Protein AF-A0A392TAS2-F1 (afdb_monomer_lite)

Radius of gyration: 24.97 Å; chains: 1; bounding box: 53×58×58 Å

Structure (mmCIF, N/CA/C/O backbone):
data_AF-A0A392TAS2-F1
#
_entry.id   AF-A0A392TAS2-F1
#
loop_
_atom_site.group_PDB
_atom_site.id
_atom_site.type_symbol
_atom_site.label_atom_id
_atom_site.label_alt_id
_atom_site.label_comp_id
_atom_site.label_asym_id
_atom_site.label_entity_id
_atom_site.label_seq_id
_atom_site.pdbx_PDB_ins_code
_atom_site.Cartn_x
_atom_site.Cartn_y
_atom_site.Cartn_z
_atom_site.occupancy
_atom_site.B_iso_or_equiv
_atom_site.auth_seq_id
_atom_site.auth_comp_id
_atom_site.auth_asym_id
_atom_site.auth_atom_id
_atom_site.pdbx_PDB_model_num
ATOM 1 N N . GLN A 1 1 ? 37.117 -49.899 -10.099 1.00 40.72 1 GLN A N 1
ATOM 2 C CA . GLN A 1 1 ? 36.373 -50.166 -8.856 1.00 40.72 1 GLN A CA 1
ATOM 3 C C . GLN A 1 1 ? 35.293 -49.110 -8.751 1.00 40.72 1 GLN A C 1
ATOM 5 O O . GLN A 1 1 ? 35.594 -47.931 -8.870 1.00 40.72 1 GLN A O 1
ATOM 10 N N . VAL A 1 2 ? 34.050 -49.576 -8.688 1.00 42.47 2 VAL A N 1
ATOM 11 C CA . VAL A 1 2 ? 32.846 -48.798 -8.385 1.00 42.47 2 VAL A CA 1
ATOM 12 C C . VAL A 1 2 ? 32.885 -48.417 -6.910 1.00 42.47 2 VAL A C 1
ATOM 14 O O . VAL A 1 2 ? 33.272 -49.258 -6.108 1.00 42.47 2 VAL A O 1
ATOM 17 N N . SER A 1 3 ? 32.487 -47.185 -6.594 1.00 47.47 3 SER A N 1
ATOM 18 C CA . SER A 1 3 ? 31.659 -46.853 -5.426 1.00 47.47 3 SER A CA 1
ATOM 19 C C . SER A 1 3 ? 31.291 -45.373 -5.511 1.00 47.47 3 SER A C 1
ATOM 21 O O . SER A 1 3 ? 32.040 -44.505 -5.080 1.00 47.47 3 SER A O 1
ATOM 23 N N . HIS A 1 4 ? 30.139 -45.093 -6.113 1.00 51.81 4 HIS A N 1
ATOM 24 C CA . HIS A 1 4 ? 29.377 -43.887 -5.817 1.00 51.81 4 HIS A CA 1
ATOM 25 C C . HIS A 1 4 ? 28.103 -44.391 -5.154 1.00 51.81 4 HIS A C 1
ATOM 27 O O . HIS A 1 4 ? 27.206 -44.890 -5.827 1.00 51.81 4 HIS A O 1
ATOM 33 N N . GLU A 1 5 ? 28.079 -44.344 -3.830 1.00 51.53 5 GLU A N 1
ATOM 34 C CA . GLU A 1 5 ? 26.906 -44.663 -3.032 1.00 51.53 5 GLU A CA 1
ATOM 35 C C . GLU A 1 5 ? 26.973 -43.772 -1.793 1.00 51.53 5 GLU A C 1
ATOM 37 O O . GLU A 1 5 ? 27.803 -43.985 -0.919 1.00 51.53 5 GLU A O 1
ATOM 42 N N . ASP A 1 6 ? 26.157 -42.721 -1.777 1.00 56.88 6 ASP A N 1
ATOM 43 C CA . ASP A 1 6 ? 25.565 -42.232 -0.537 1.00 56.88 6 ASP A CA 1
ATOM 44 C C . ASP A 1 6 ? 24.180 -41.676 -0.882 1.00 56.88 6 ASP A C 1
ATOM 46 O O . ASP A 1 6 ? 23.985 -40.556 -1.360 1.00 56.88 6 ASP A O 1
ATOM 50 N N . GLN A 1 7 ? 23.219 -42.586 -0.778 1.00 50.84 7 GLN A N 1
ATOM 51 C CA . GLN A 1 7 ? 21.796 -42.329 -0.757 1.00 50.84 7 GLN A CA 1
ATOM 52 C C . GLN A 1 7 ? 21.408 -42.308 0.722 1.00 50.84 7 GLN A C 1
ATOM 54 O O . GLN A 1 7 ? 21.479 -43.347 1.370 1.00 50.84 7 GLN A O 1
ATOM 59 N N . ALA A 1 8 ? 20.945 -41.169 1.241 1.00 54.84 8 ALA A N 1
ATOM 60 C CA . ALA A 1 8 ? 19.592 -41.038 1.788 1.00 54.84 8 ALA A CA 1
ATOM 61 C C . ALA A 1 8 ? 19.406 -39.781 2.662 1.00 54.84 8 ALA A C 1
ATOM 63 O O . ALA A 1 8 ? 20.153 -39.511 3.593 1.00 54.84 8 ALA A O 1
ATOM 64 N N . LYS A 1 9 ? 18.253 -39.148 2.420 1.00 57.91 9 LYS A N 1
ATOM 65 C CA . LYS A 1 9 ? 17.287 -38.626 3.400 1.00 57.91 9 LYS A CA 1
ATOM 66 C C . LYS A 1 9 ? 17.771 -37.585 4.428 1.00 57.91 9 LYS A C 1
ATOM 68 O O . LYS A 1 9 ? 18.209 -37.903 5.527 1.00 57.91 9 LYS A O 1
ATOM 73 N N . ASN A 1 10 ? 17.433 -36.328 4.157 1.00 52.84 10 ASN A N 1
ATOM 74 C CA . ASN A 1 10 ? 16.799 -35.507 5.188 1.00 52.84 10 ASN A CA 1
ATOM 75 C C . ASN A 1 10 ? 15.806 -34.530 4.539 1.00 52.84 10 ASN A C 1
ATOM 77 O O . ASN A 1 10 ? 16.090 -33.360 4.317 1.00 52.84 10 ASN A O 1
ATOM 81 N N . VAL A 1 11 ? 14.651 -35.067 4.140 1.00 59.09 11 VAL A N 1
ATOM 82 C CA . VAL A 1 11 ? 13.421 -34.274 4.083 1.00 59.09 11 VAL A CA 1
ATOM 83 C C . VAL A 1 11 ? 12.888 -34.321 5.503 1.00 59.09 11 VAL A C 1
ATOM 85 O O . VAL A 1 11 ? 12.447 -35.379 5.946 1.00 59.09 11 VAL A O 1
ATOM 88 N N . GLU A 1 12 ? 12.992 -33.211 6.219 1.00 56.88 12 GLU A N 1
ATOM 89 C CA . GLU A 1 12 ? 12.222 -32.978 7.434 1.00 56.88 12 GLU A CA 1
ATOM 90 C C . GLU A 1 12 ? 10.899 -32.322 7.003 1.00 56.88 12 GLU A C 1
ATOM 92 O O . GLU A 1 12 ? 10.925 -31.205 6.482 1.00 56.88 12 GLU A O 1
ATOM 97 N N . PRO A 1 13 ? 9.741 -32.999 7.119 1.00 59.25 13 PRO A N 1
ATOM 98 C CA . PRO A 1 13 ? 8.466 -32.439 6.717 1.00 59.25 13 PRO A CA 1
ATOM 99 C C . PRO A 1 13 ? 7.590 -32.261 7.953 1.00 59.25 13 PRO A C 1
ATOM 101 O O . PRO A 1 13 ? 6.777 -33.131 8.238 1.00 59.25 13 PRO A O 1
ATOM 104 N N . THR A 1 14 ? 7.715 -31.165 8.698 1.00 56.50 14 THR A N 1
ATOM 105 C CA . THR A 1 14 ? 6.715 -30.859 9.733 1.00 56.50 14 THR A CA 1
ATOM 106 C C . THR A 1 14 ? 6.613 -29.362 10.003 1.00 56.50 14 THR A C 1
ATOM 108 O O . THR A 1 14 ? 7.442 -28.805 10.712 1.00 56.50 14 THR A O 1
ATOM 111 N N . SER A 1 15 ? 5.557 -28.719 9.505 1.00 50.31 15 SER A N 1
ATOM 112 C CA . SER A 1 15 ? 4.671 -27.922 10.364 1.00 50.31 15 SER A CA 1
ATOM 113 C C . SER A 1 15 ? 3.417 -27.522 9.587 1.00 50.31 15 SER A C 1
ATOM 115 O O . SER A 1 15 ? 3.488 -27.015 8.470 1.00 50.31 15 SER A O 1
ATOM 117 N N . SER A 1 16 ? 2.275 -27.831 10.186 1.00 60.94 16 SER A N 1
ATOM 118 C CA . SER A 1 16 ? 0.922 -27.771 9.651 1.00 60.94 16 SER A CA 1
ATOM 119 C C . SER A 1 16 ? 0.422 -26.353 9.393 1.00 60.94 16 SER A C 1
ATOM 121 O O . SER A 1 16 ? 0.493 -25.490 10.266 1.00 60.94 16 SER A O 1
ATOM 123 N N . ALA A 1 17 ? -0.271 -26.189 8.276 1.00 51.00 17 ALA A N 1
ATOM 124 C CA . ALA A 1 17 ? -1.594 -25.591 8.305 1.00 51.00 17 ALA A CA 1
ATOM 125 C C . ALA A 1 17 ? -2.399 -26.305 7.226 1.00 51.00 17 ALA A C 1
ATOM 127 O O . ALA A 1 17 ? -2.216 -26.052 6.034 1.00 51.00 17 ALA A O 1
ATOM 128 N N . ASP A 1 18 ? -3.231 -27.246 7.658 1.00 58.34 18 ASP A N 1
ATOM 129 C CA . ASP A 1 18 ? -4.328 -27.787 6.875 1.00 58.34 18 ASP A CA 1
ATOM 130 C C . ASP A 1 18 ? -5.221 -26.623 6.429 1.00 58.34 18 ASP A C 1
ATOM 132 O O . ASP A 1 18 ? -6.180 -26.241 7.099 1.00 58.34 18 ASP A O 1
ATOM 136 N N . TYR A 1 19 ? -4.897 -26.011 5.291 1.00 55.31 19 TYR A N 1
ATOM 137 C CA . TYR A 1 19 ? -5.919 -25.329 4.527 1.00 55.31 19 TYR A CA 1
ATOM 138 C C . TYR A 1 19 ? -6.766 -26.449 3.929 1.00 55.31 19 TYR A C 1
ATOM 140 O O . TYR A 1 19 ? -6.412 -27.083 2.937 1.00 55.31 19 TYR A O 1
ATOM 148 N N . GLU A 1 20 ? -7.869 -26.745 4.606 1.00 55.75 20 GLU A N 1
ATOM 149 C CA . GLU A 1 20 ? -8.948 -27.576 4.098 1.00 55.75 20 GLU A CA 1
ATOM 150 C C . GLU A 1 20 ? -9.496 -26.906 2.828 1.00 55.75 20 GLU A C 1
ATOM 152 O O . GLU A 1 20 ? -10.446 -26.123 2.847 1.00 55.75 20 GLU A O 1
ATOM 157 N N . SER A 1 21 ? -8.832 -27.139 1.693 1.00 62.16 21 SER A N 1
ATOM 158 C CA . SER A 1 21 ? -9.397 -26.826 0.392 1.00 62.16 21 SER A CA 1
ATOM 159 C C . SER A 1 21 ? -10.525 -27.822 0.206 1.00 62.16 21 SER A C 1
ATOM 161 O O . SER A 1 21 ? -10.285 -28.999 -0.052 1.00 62.16 21 SER A O 1
ATOM 163 N N . THR A 1 22 ? -11.753 -27.359 0.434 1.00 55.88 22 THR A N 1
ATOM 164 C CA . THR A 1 22 ? -12.968 -28.122 0.166 1.00 55.88 22 THR A CA 1
ATOM 165 C C . THR A 1 22 ? -12.913 -28.610 -1.278 1.00 55.88 22 THR A C 1
ATOM 167 O O . THR A 1 22 ? -13.143 -27.865 -2.231 1.00 55.88 22 THR A O 1
ATOM 170 N N . THR A 1 23 ? -12.550 -29.880 -1.446 1.00 54.53 23 THR A N 1
ATOM 171 C CA . THR A 1 23 ? -12.562 -30.583 -2.719 1.00 54.53 23 THR A CA 1
ATOM 172 C C . THR A 1 23 ? -14.019 -30.769 -3.102 1.00 54.53 23 THR A C 1
ATOM 174 O O . THR A 1 23 ? -14.670 -31.755 -2.760 1.00 54.53 23 THR A O 1
ATOM 177 N N . ARG A 1 24 ? -14.576 -29.781 -3.805 1.00 63.31 24 ARG A N 1
ATOM 178 C CA . ARG A 1 24 ? -15.807 -29.993 -4.554 1.00 63.31 24 ARG A CA 1
ATOM 179 C C . ARG A 1 24 ? -15.500 -31.105 -5.553 1.00 63.31 24 ARG A C 1
ATOM 181 O O . ARG A 1 24 ? -14.703 -30.906 -6.464 1.00 63.31 24 ARG A O 1
ATOM 188 N N . THR A 1 25 ? -16.077 -32.279 -5.309 1.00 56.66 25 THR A N 1
ATOM 189 C CA . THR A 1 25 ? -16.083 -33.431 -6.207 1.00 56.66 25 THR A CA 1
ATOM 190 C C . THR A 1 25 ? -16.718 -32.989 -7.521 1.00 56.66 25 THR A C 1
ATOM 192 O O . THR A 1 25 ? -17.937 -32.996 -7.666 1.00 56.66 25 THR A O 1
ATOM 195 N N . ASP A 1 26 ? -15.890 -32.496 -8.435 1.00 55.22 26 ASP A N 1
ATOM 196 C CA . ASP A 1 26 ? -16.253 -32.304 -9.829 1.00 55.22 26 ASP A CA 1
ATOM 197 C C . ASP A 1 26 ? -15.898 -33.619 -10.517 1.00 55.22 26 ASP A C 1
ATOM 199 O O . ASP A 1 26 ? -14.743 -33.925 -10.811 1.00 55.22 26 ASP A O 1
ATOM 203 N N . ASP A 1 27 ? -16.903 -34.484 -10.567 1.00 49.16 27 ASP A N 1
ATOM 204 C CA . ASP A 1 27 ? -16.844 -35.761 -11.249 1.00 49.16 27 ASP A CA 1
ATOM 205 C C . ASP A 1 27 ? -16.706 -35.511 -12.757 1.00 49.16 27 ASP A C 1
ATOM 207 O O . ASP A 1 27 ? -17.630 -35.020 -13.396 1.00 49.16 27 ASP A O 1
ATOM 211 N N . SER A 1 28 ? -15.525 -35.864 -13.268 1.00 68.88 28 SER A N 1
ATOM 212 C CA . SER A 1 28 ? -15.200 -36.208 -14.655 1.00 68.88 28 SER A CA 1
ATOM 213 C C . SER A 1 28 ? -15.491 -35.181 -15.759 1.00 68.88 28 SER A C 1
ATOM 215 O O . SER A 1 28 ? -16.616 -35.004 -16.221 1.00 68.88 28 SER A O 1
ATOM 217 N N . LEU A 1 29 ? -14.407 -34.663 -16.342 1.00 55.59 29 LEU A N 1
ATOM 218 C CA . LEU A 1 29 ? -14.275 -34.587 -17.796 1.00 55.59 29 LEU A CA 1
ATOM 219 C C . LEU A 1 29 ? -12.786 -34.592 -18.156 1.00 55.59 29 LEU A C 1
ATOM 221 O O . LEU A 1 29 ? -12.031 -33.747 -17.682 1.00 55.59 29 LEU A O 1
ATOM 225 N N . ASP A 1 30 ? -12.369 -35.586 -18.943 1.00 60.03 30 ASP A N 1
ATOM 226 C CA . ASP A 1 30 ? -11.067 -35.623 -19.607 1.00 60.03 30 ASP A CA 1
ATOM 227 C C . ASP A 1 30 ? -10.824 -34.288 -20.333 1.00 60.03 30 ASP A C 1
ATOM 229 O O . ASP A 1 30 ? -11.479 -33.990 -21.331 1.00 60.03 30 ASP A O 1
ATOM 233 N N . ASP A 1 31 ? -9.903 -33.473 -19.816 1.00 60.12 31 ASP A N 1
ATOM 234 C CA . ASP A 1 31 ? -9.407 -32.281 -20.503 1.00 60.12 31 ASP A CA 1
ATOM 235 C C . ASP A 1 31 ? -8.029 -32.609 -21.082 1.00 60.12 31 ASP A C 1
ATOM 237 O O . ASP A 1 31 ? -7.006 -32.649 -20.390 1.00 60.12 31 ASP A O 1
ATOM 241 N N . ASP A 1 32 ? -8.035 -32.934 -22.373 1.00 62.94 32 ASP A N 1
ATOM 242 C CA . ASP A 1 32 ? -6.856 -33.176 -23.191 1.00 62.94 32 ASP A CA 1
ATOM 243 C C . ASP A 1 32 ? -5.895 -31.975 -23.133 1.00 62.94 32 ASP A C 1
ATOM 245 O O . ASP A 1 32 ? -6.075 -30.958 -23.799 1.00 62.94 32 ASP A O 1
ATOM 249 N N . GLY A 1 3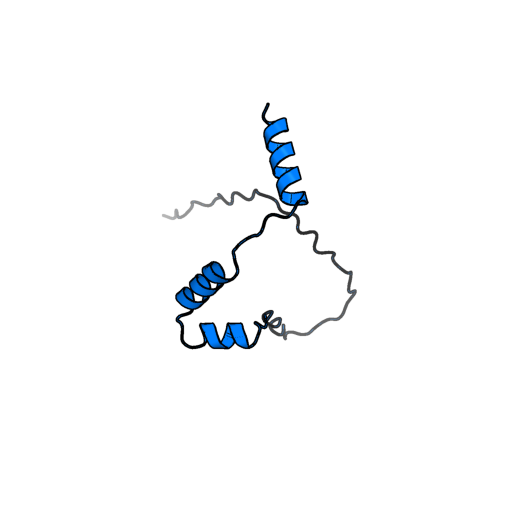3 ? -4.804 -32.126 -22.380 1.00 64.50 33 GLY A N 1
ATOM 250 C CA . GLY A 1 33 ? -3.478 -31.647 -22.783 1.00 64.50 33 GLY A CA 1
ATOM 251 C C . GLY A 1 33 ? -3.265 -30.142 -22.984 1.00 64.50 33 GLY A C 1
ATOM 252 O O . GLY A 1 33 ? -2.241 -29.768 -23.558 1.00 64.50 33 GLY A O 1
ATOM 253 N N . ALA A 1 34 ? -4.147 -29.271 -22.498 1.00 66.00 34 ALA A N 1
ATOM 254 C CA . ALA A 1 34 ? -3.931 -27.828 -22.494 1.00 66.00 34 ALA A CA 1
ATOM 255 C C . ALA A 1 34 ? -4.332 -27.241 -21.140 1.00 66.00 34 ALA A C 1
ATOM 257 O O . ALA A 1 34 ? -5.322 -26.528 -21.021 1.00 66.00 34 ALA A O 1
ATOM 258 N N . SER A 1 35 ? -3.511 -27.502 -20.116 1.00 72.06 35 SER A N 1
ATOM 259 C CA . SER A 1 35 ? -3.604 -26.805 -18.831 1.00 72.06 35 SER A CA 1
ATOM 260 C C . SER A 1 35 ? -3.393 -25.307 -19.064 1.00 72.06 35 SER A C 1
ATOM 262 O O . SER A 1 35 ? -2.265 -24.809 -19.014 1.00 72.06 35 SER A O 1
ATOM 264 N N . LEU A 1 36 ? -4.481 -24.585 -19.331 1.00 73.88 36 LEU A N 1
ATOM 265 C CA . LEU A 1 36 ? -4.475 -23.136 -19.426 1.00 73.88 36 LEU A CA 1
ATOM 266 C C . LEU A 1 36 ? -3.904 -22.588 -18.112 1.00 73.88 36 LEU A C 1
ATOM 268 O O . LEU A 1 36 ? -4.339 -23.012 -17.034 1.00 73.88 36 LEU A O 1
ATOM 272 N N . PRO A 1 37 ? -2.909 -21.684 -18.160 1.00 79.62 37 PRO A N 1
ATOM 273 C CA . PRO A 1 37 ? -2.378 -21.103 -16.943 1.00 79.62 37 PRO A CA 1
ATOM 274 C C . PRO A 1 37 ? -3.528 -20.406 -16.220 1.00 79.62 37 PRO A C 1
ATOM 276 O O . PRO A 1 37 ? -4.219 -19.562 -16.796 1.00 79.62 37 PRO A O 1
ATOM 279 N N . LYS A 1 38 ? -3.752 -20.791 -14.958 1.00 80.50 38 LYS A N 1
ATOM 280 C CA . LYS A 1 38 ? -4.731 -20.122 -14.098 1.00 80.50 38 LYS A CA 1
ATOM 281 C C . LYS A 1 38 ? -4.431 -18.621 -14.127 1.00 80.50 38 LYS A C 1
ATOM 283 O O . LYS A 1 38 ? -3.258 -18.252 -14.013 1.00 80.50 38 LYS A O 1
ATOM 288 N N . PRO A 1 39 ? -5.449 -17.762 -14.308 1.00 81.06 39 PRO A N 1
ATOM 289 C CA . PRO A 1 39 ? -5.222 -16.330 -14.355 1.00 81.06 39 PRO A CA 1
ATOM 290 C C . PRO A 1 39 ? -4.542 -15.905 -13.058 1.00 81.06 39 PRO A C 1
ATOM 292 O O . PRO A 1 39 ? -4.954 -16.315 -11.971 1.00 81.06 39 PRO A O 1
ATOM 295 N N . ILE A 1 40 ? -3.484 -15.104 -13.179 1.00 81.94 40 ILE A N 1
ATOM 296 C CA . ILE A 1 40 ? -2.839 -14.521 -12.008 1.00 81.94 40 ILE A CA 1
ATOM 297 C C . ILE A 1 40 ? -3.893 -13.627 -11.348 1.00 81.94 40 ILE A C 1
ATOM 299 O O . ILE A 1 40 ? -4.418 -12.735 -12.026 1.00 81.94 40 ILE A O 1
ATOM 303 N N . PRO A 1 41 ? -4.243 -13.864 -10.071 1.00 81.81 41 PRO A N 1
ATOM 304 C CA . PRO A 1 41 ? -5.194 -13.015 -9.378 1.00 81.81 41 PRO A CA 1
ATOM 305 C C . PRO A 1 41 ? -4.655 -11.586 -9.395 1.00 81.81 41 PRO A C 1
ATOM 307 O O . PRO A 1 41 ? -3.551 -11.318 -8.921 1.00 81.81 41 PRO A O 1
ATOM 310 N N . ASN A 1 42 ? -5.420 -10.679 -9.998 1.00 82.94 42 ASN A N 1
ATOM 311 C CA . ASN A 1 42 ? -5.100 -9.265 -9.990 1.00 82.94 42 ASN A CA 1
ATOM 312 C C . ASN A 1 42 ? -5.797 -8.603 -8.801 1.00 82.94 42 ASN A C 1
ATOM 314 O O . ASN A 1 42 ? -6.901 -8.973 -8.405 1.00 82.94 42 ASN A O 1
ATOM 318 N N . ILE A 1 43 ? -5.118 -7.628 -8.213 1.00 80.38 43 ILE A N 1
ATOM 319 C CA . ILE A 1 43 ? -5.717 -6.719 -7.247 1.00 80.38 43 ILE A CA 1
ATOM 320 C C . ILE A 1 43 ? -5.810 -5.353 -7.916 1.00 80.38 43 ILE A C 1
ATOM 322 O O . ILE A 1 43 ? -4.854 -4.885 -8.536 1.00 80.38 43 ILE A O 1
ATOM 326 N N . CYS A 1 44 ? -6.975 -4.721 -7.829 1.00 84.69 44 CYS A N 1
ATOM 327 C CA . CYS A 1 44 ? -7.166 -3.366 -8.325 1.00 84.69 44 CYS A CA 1
ATOM 328 C C . CYS A 1 44 ? -7.039 -2.394 -7.157 1.00 84.69 44 CYS A C 1
ATOM 330 O O . CYS A 1 44 ? -7.805 -2.467 -6.197 1.00 84.69 44 CYS A O 1
ATOM 332 N N . LEU A 1 45 ? -6.075 -1.480 -7.246 1.00 87.50 45 LEU A N 1
ATOM 333 C CA . LEU A 1 45 ? -5.950 -0.378 -6.299 1.00 87.50 45 LEU A CA 1
ATOM 334 C C . LEU A 1 45 ? -6.871 0.785 -6.717 1.00 87.50 45 LEU A C 1
ATOM 336 O O . LEU A 1 45 ? -7.129 0.954 -7.914 1.00 87.50 45 LEU A O 1
ATOM 340 N N . PRO A 1 46 ? -7.354 1.609 -5.767 1.00 91.69 46 PRO A N 1
ATOM 341 C CA . PRO A 1 46 ? -8.083 2.835 -6.082 1.00 91.69 4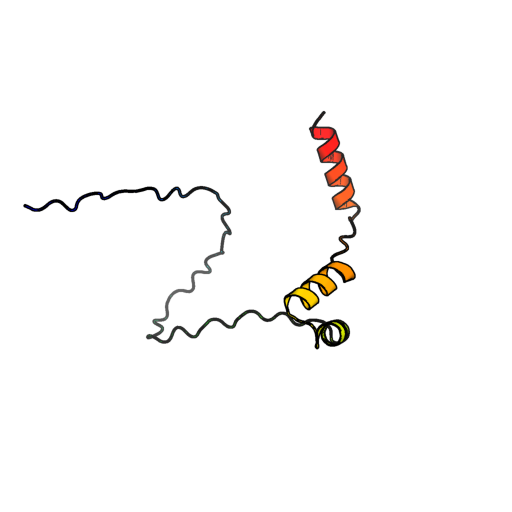6 PRO A CA 1
ATOM 342 C C . PRO A 1 46 ? -7.267 3.776 -6.979 1.00 91.69 46 PRO A C 1
ATOM 344 O O . PRO A 1 46 ? -6.040 3.817 -6.902 1.00 91.69 46 PRO A O 1
ATOM 347 N N . ALA A 1 47 ? -7.947 4.575 -7.805 1.00 93.81 47 ALA A N 1
ATOM 348 C CA . ALA A 1 47 ? -7.290 5.448 -8.782 1.00 93.81 47 ALA A CA 1
ATOM 349 C C . ALA A 1 47 ? -6.333 6.467 -8.140 1.00 93.81 47 ALA A C 1
ATOM 351 O O . ALA A 1 47 ? -5.270 6.738 -8.691 1.00 93.81 47 ALA A O 1
ATOM 352 N N . GLU A 1 48 ? -6.694 7.001 -6.974 1.00 91.88 48 GLU A N 1
ATOM 353 C CA . GLU A 1 48 ? -5.859 7.924 -6.193 1.00 91.88 48 GLU A CA 1
ATOM 354 C C . GLU A 1 48 ? -4.547 7.250 -5.767 1.00 91.88 48 GLU A C 1
ATOM 356 O O . GLU A 1 48 ? -3.464 7.757 -6.048 1.00 91.88 48 GLU A O 1
ATOM 361 N N . VAL A 1 49 ? -4.641 6.031 -5.223 1.00 91.88 49 VAL A N 1
ATOM 362 C CA . VAL A 1 49 ? -3.484 5.223 -4.813 1.00 91.88 49 VAL A CA 1
ATOM 363 C C . VAL A 1 49 ? -2.593 4.890 -6.011 1.00 91.88 49 VAL A C 1
ATOM 365 O O . VAL A 1 49 ? -1.371 4.984 -5.923 1.00 91.88 49 VAL A O 1
ATOM 368 N N . LEU A 1 50 ? -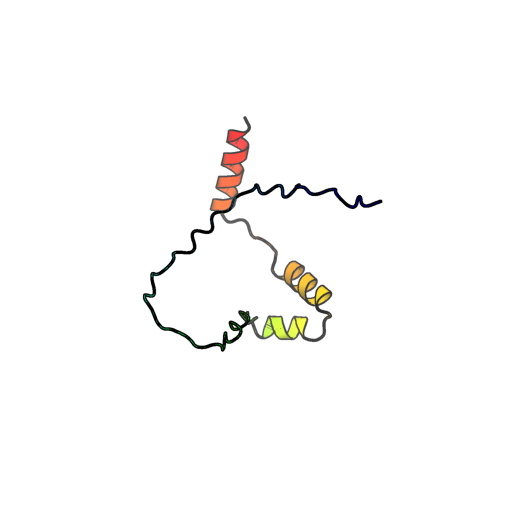3.190 4.541 -7.156 1.00 91.38 50 LEU A N 1
ATOM 369 C CA . LEU A 1 50 ? -2.442 4.263 -8.384 1.00 91.38 50 LEU A CA 1
ATOM 370 C C . LEU A 1 50 ? -1.664 5.482 -8.878 1.00 91.38 50 LEU A C 1
ATOM 372 O O . LEU A 1 50 ? -0.534 5.326 -9.335 1.00 91.38 50 LEU A O 1
ATOM 376 N N . GLN A 1 51 ? -2.236 6.686 -8.790 1.00 93.25 51 GLN A N 1
ATOM 377 C CA . GLN A 1 51 ? -1.520 7.911 -9.155 1.00 93.25 51 GLN A CA 1
ATOM 378 C C . GLN A 1 51 ? -0.317 8.150 -8.244 1.00 93.25 51 GLN A C 1
ATOM 380 O O . GLN A 1 51 ? 0.755 8.510 -8.734 1.00 93.25 51 GLN A O 1
ATOM 385 N N . ASP A 1 52 ? -0.476 7.879 -6.951 1.00 91.12 52 ASP A N 1
ATOM 386 C CA . ASP A 1 52 ? 0.564 8.082 -5.949 1.00 91.12 52 ASP A CA 1
ATOM 387 C C . ASP A 1 52 ? 1.772 7.156 -6.102 1.00 91.12 52 ASP A C 1
ATOM 389 O O . ASP A 1 52 ? 2.871 7.536 -5.681 1.00 91.12 52 ASP A O 1
ATOM 393 N N . VAL A 1 53 ? 1.583 5.971 -6.690 1.00 94.12 53 VAL A N 1
ATOM 394 C CA . VAL A 1 53 ? 2.646 4.965 -6.877 1.00 94.12 53 VAL A CA 1
ATOM 395 C C . VAL A 1 53 ? 3.095 4.794 -8.331 1.00 94.12 53 VAL A C 1
ATOM 397 O O . VAL A 1 53 ? 4.060 4.084 -8.593 1.00 94.12 53 VAL A O 1
ATOM 400 N N . LYS A 1 54 ? 2.445 5.473 -9.286 1.00 92.94 54 LYS A N 1
ATOM 401 C CA . LYS A 1 54 ? 2.642 5.295 -10.738 1.00 92.94 54 LYS A CA 1
ATOM 402 C C . LYS A 1 54 ? 4.097 5.383 -11.213 1.00 92.94 54 LYS A C 1
ATOM 404 O O . LYS A 1 54 ? 4.461 4.696 -12.161 1.00 92.94 54 LYS A O 1
ATOM 409 N N . ASN A 1 55 ? 4.891 6.273 -10.618 1.00 95.88 55 ASN A N 1
ATOM 410 C CA . ASN A 1 55 ? 6.259 6.576 -11.063 1.00 95.88 55 ASN A CA 1
ATOM 411 C C . ASN A 1 55 ? 7.328 6.114 -10.058 1.00 95.88 55 ASN A C 1
ATOM 413 O O . ASN A 1 55 ? 8.458 6.594 -10.115 1.00 95.88 55 ASN A O 1
ATOM 417 N N . LEU A 1 56 ? 6.960 5.249 -9.112 1.00 96.12 56 LEU A N 1
ATOM 418 C CA . LEU A 1 56 ? 7.870 4.728 -8.096 1.00 96.12 56 LEU A CA 1
ATOM 419 C C . LEU A 1 56 ? 8.447 3.379 -8.531 1.00 96.12 56 LEU A C 1
ATOM 421 O O . LEU A 1 56 ? 7.824 2.650 -9.308 1.00 96.12 56 LEU A O 1
ATOM 425 N N . ALA A 1 57 ? 9.632 3.039 -8.018 1.00 97.50 57 ALA A N 1
ATOM 426 C CA . ALA A 1 57 ? 10.123 1.670 -8.107 1.00 97.50 57 ALA A CA 1
ATOM 427 C C . ALA A 1 57 ? 9.196 0.733 -7.301 1.00 97.50 57 ALA A C 1
ATOM 429 O O . ALA A 1 57 ? 8.511 1.200 -6.387 1.00 97.50 57 ALA A O 1
ATOM 430 N N . PRO A 1 58 ? 9.143 -0.574 -7.615 1.00 94.25 58 PRO A N 1
ATOM 431 C CA . PRO A 1 58 ? 8.265 -1.516 -6.918 1.00 94.25 58 PRO A CA 1
ATOM 432 C C . PRO A 1 58 ? 8.434 -1.508 -5.393 1.00 94.25 58 PRO A C 1
ATOM 434 O O . PRO A 1 58 ? 7.445 -1.550 -4.660 1.00 94.25 58 PRO A O 1
ATOM 437 N N . GLU A 1 59 ? 9.674 -1.409 -4.917 1.00 96.81 59 GLU A N 1
ATOM 438 C CA . GLU A 1 59 ? 10.015 -1.377 -3.495 1.00 96.81 59 GLU A CA 1
ATOM 439 C C . GLU A 1 59 ? 9.538 -0.076 -2.836 1.00 96.81 59 GLU A C 1
ATOM 441 O O . GLU A 1 59 ? 8.890 -0.118 -1.792 1.00 96.81 59 GLU A O 1
ATOM 446 N N . ASP A 1 60 ? 9.772 1.069 -3.484 1.00 96.69 60 ASP A N 1
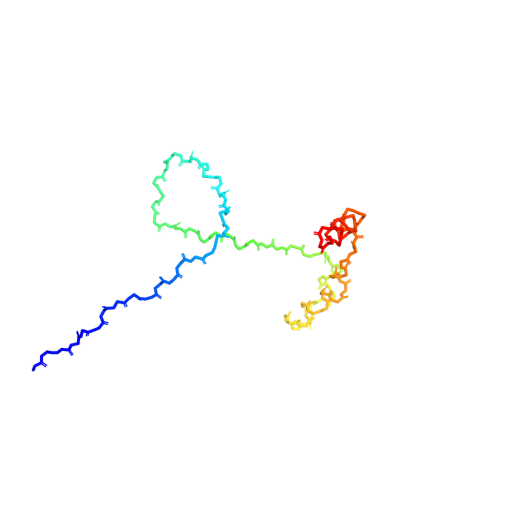ATOM 447 C CA . ASP A 1 60 ? 9.340 2.387 -3.000 1.00 96.69 60 ASP A CA 1
ATOM 448 C C . ASP A 1 60 ? 7.808 2.520 -2.997 1.00 96.69 60 ASP A C 1
ATOM 450 O O . ASP A 1 60 ? 7.219 3.135 -2.106 1.00 96.69 60 ASP A O 1
ATOM 454 N N . ALA A 1 61 ? 7.140 1.937 -3.996 1.00 94.75 61 ALA A N 1
ATOM 455 C CA . ALA A 1 61 ? 5.685 1.872 -4.060 1.00 94.75 61 ALA A CA 1
ATOM 456 C C . ALA A 1 61 ? 5.122 1.072 -2.880 1.00 94.75 61 ALA A C 1
ATOM 458 O O . ALA A 1 61 ? 4.160 1.512 -2.247 1.00 94.75 61 ALA A O 1
ATOM 459 N N . LEU A 1 62 ? 5.730 -0.077 -2.568 1.00 93.31 62 LEU A N 1
ATOM 460 C CA . LEU A 1 62 ? 5.331 -0.895 -1.429 1.00 93.31 62 LEU A CA 1
ATOM 461 C C . LEU A 1 62 ? 5.567 -0.159 -0.105 1.00 93.31 62 LEU A C 1
ATOM 463 O O . LEU A 1 62 ? 4.652 -0.099 0.716 1.00 93.31 62 LEU A O 1
ATOM 467 N N . ASP A 1 63 ? 6.739 0.446 0.087 1.00 93.75 63 ASP A N 1
ATOM 468 C CA . ASP A 1 63 ? 7.052 1.213 1.298 1.00 93.75 63 ASP A CA 1
ATOM 469 C C . ASP A 1 63 ? 6.074 2.378 1.508 1.00 93.75 63 ASP A C 1
ATOM 471 O O . ASP A 1 63 ? 5.518 2.552 2.597 1.00 93.75 63 ASP A O 1
ATOM 475 N N . LYS A 1 64 ? 5.758 3.119 0.438 1.00 92.31 64 LYS A N 1
ATOM 476 C CA . LYS A 1 64 ? 4.771 4.203 0.483 1.00 92.31 64 LYS A CA 1
ATOM 477 C C . LYS A 1 64 ? 3.377 3.698 0.851 1.00 92.31 64 LYS A C 1
ATOM 479 O O . LYS A 1 64 ? 2.688 4.349 1.641 1.00 92.31 64 LYS A O 1
ATOM 484 N N . LEU A 1 65 ? 2.951 2.561 0.299 1.00 92.38 65 LEU A N 1
ATOM 485 C CA . LEU A 1 65 ? 1.660 1.949 0.626 1.00 92.38 65 LEU A CA 1
ATOM 486 C C . LEU A 1 65 ? 1.598 1.533 2.095 1.00 92.38 65 LEU A C 1
ATOM 488 O O . LEU A 1 65 ? 0.610 1.823 2.770 1.00 92.38 65 LEU A O 1
ATOM 492 N N . LEU A 1 66 ? 2.659 0.907 2.602 1.00 91.19 66 LEU A N 1
ATOM 493 C CA . LEU A 1 66 ? 2.742 0.501 4.000 1.00 91.19 66 LEU A CA 1
ATOM 494 C C . LEU A 1 66 ? 2.739 1.720 4.927 1.00 91.19 66 LEU A C 1
ATOM 496 O O . LEU A 1 66 ? 1.940 1.791 5.857 1.00 91.19 66 LEU A O 1
ATOM 500 N N . SER A 1 67 ? 3.543 2.733 4.625 1.00 90.62 67 SER A N 1
ATOM 501 C CA . SER A 1 67 ? 3.610 3.957 5.426 1.00 90.62 67 SER A CA 1
ATOM 502 C C . SER A 1 67 ? 2.294 4.747 5.434 1.00 90.62 67 SER A C 1
ATOM 504 O O . SER A 1 67 ? 1.949 5.352 6.446 1.00 90.62 67 SER A O 1
ATOM 506 N N . SER A 1 68 ? 1.543 4.740 4.326 1.00 87.69 68 SER A N 1
ATOM 507 C CA . SER A 1 68 ? 0.315 5.542 4.180 1.00 87.69 68 SER A CA 1
ATOM 508 C C . SER A 1 68 ? -0.947 4.812 4.646 1.00 87.69 68 SER A C 1
ATOM 510 O O . SER A 1 68 ? -1.874 5.449 5.144 1.00 87.69 68 SER A O 1
ATOM 512 N N . TYR A 1 69 ? -0.997 3.486 4.482 1.00 83.38 69 TYR A N 1
ATOM 513 C CA . TYR A 1 69 ? -2.218 2.695 4.669 1.00 83.38 69 TYR A CA 1
ATOM 514 C C . TYR A 1 69 ? -2.057 1.494 5.606 1.00 83.38 69 TYR A C 1
ATOM 516 O O . TYR A 1 69 ? -3.068 0.982 6.078 1.00 83.38 69 TYR A O 1
ATOM 524 N N . ALA A 1 70 ? -0.837 1.051 5.933 1.00 80.94 70 ALA A N 1
ATOM 525 C CA . ALA A 1 70 ? -0.635 -0.046 6.889 1.00 80.94 70 ALA A CA 1
ATOM 526 C C . ALA A 1 70 ? -0.636 0.413 8.354 1.00 80.94 70 ALA A C 1
ATOM 528 O O . ALA A 1 70 ? -0.224 -0.338 9.239 1.00 80.94 70 ALA A O 1
ATOM 529 N N . ALA A 1 71 ? -1.147 1.617 8.634 1.00 76.88 71 ALA A N 1
ATOM 530 C CA . ALA A 1 71 ? -1.530 2.001 9.982 1.00 76.88 71 ALA A CA 1
ATOM 531 C C . ALA A 1 71 ? -2.680 1.093 10.439 1.00 76.88 71 ALA A C 1
ATOM 533 O O . ALA A 1 71 ? -3.859 1.378 10.231 1.00 76.88 71 ALA A O 1
ATOM 534 N N . TYR A 1 72 ? -2.321 -0.036 11.041 1.00 76.12 72 TYR A N 1
ATOM 535 C CA . TYR A 1 72 ? -3.269 -0.901 11.711 1.00 76.12 72 TYR A CA 1
ATOM 536 C C . TYR A 1 72 ? -3.905 -0.113 12.857 1.00 76.12 72 TYR A C 1
ATOM 538 O O . TYR A 1 72 ? -3.219 0.316 13.785 1.00 76.12 72 TYR A O 1
ATOM 546 N N . ILE A 1 73 ? -5.215 0.105 12.771 1.00 81.88 73 ILE A N 1
ATOM 547 C CA . ILE A 1 73 ? -5.992 0.750 13.825 1.00 81.88 73 ILE A CA 1
ATOM 548 C C . ILE A 1 73 ? -6.607 -0.373 14.666 1.00 81.88 73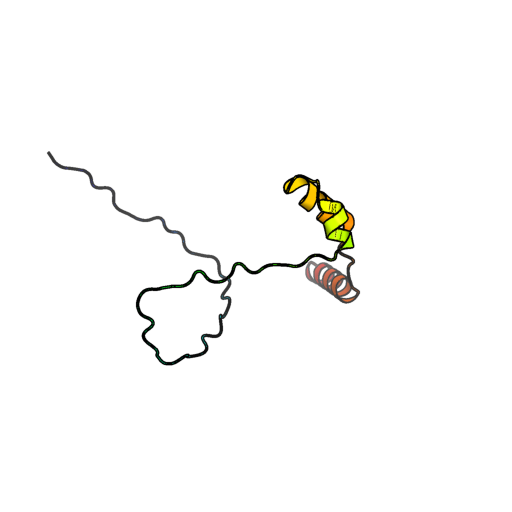 ILE A C 1
ATOM 550 O O . ILE A 1 73 ? -7.530 -1.029 14.180 1.00 81.88 73 ILE A O 1
ATOM 554 N N . PRO A 1 74 ? -6.139 -0.611 15.909 1.00 83.38 74 PRO A N 1
ATOM 555 C CA . PRO A 1 74 ? -6.675 -1.684 16.736 1.00 83.38 74 PRO A CA 1
ATOM 556 C C . PRO A 1 74 ? -8.153 -1.444 17.023 1.00 83.38 74 PRO A C 1
ATOM 558 O O . PRO A 1 74 ? -8.522 -0.398 17.583 1.00 83.38 74 PRO A O 1
ATOM 561 N N . THR A 1 75 ? -8.990 -2.417 16.678 1.00 87.56 75 THR A N 1
ATOM 562 C CA . THR A 1 75 ? -10.410 -2.391 17.020 1.00 87.56 75 THR A CA 1
ATOM 563 C C . THR A 1 75 ? -10.600 -2.656 18.515 1.00 87.56 75 THR A C 1
ATOM 565 O O . THR A 1 75 ? -9.688 -3.084 19.226 1.00 87.56 75 THR A O 1
ATOM 568 N N . ALA A 1 76 ? -11.806 -2.397 19.024 1.00 92.75 76 ALA A N 1
ATOM 569 C CA . ALA A 1 76 ? -12.142 -2.719 20.410 1.00 92.75 76 ALA A CA 1
ATOM 570 C C . ALA A 1 76 ? -11.941 -4.215 20.718 1.00 92.75 76 ALA A C 1
ATOM 572 O O . ALA A 1 76 ? -11.449 -4.549 21.792 1.00 92.75 76 ALA A O 1
ATOM 573 N N . ALA A 1 77 ? -12.245 -5.094 19.756 1.00 93.31 77 ALA A N 1
ATOM 574 C CA . ALA A 1 77 ? -12.031 -6.530 19.892 1.00 93.31 77 ALA A CA 1
ATOM 575 C C . ALA A 1 77 ? -10.537 -6.871 19.985 1.00 93.31 77 ALA A C 1
ATOM 577 O O . ALA A 1 77 ? -10.146 -7.646 20.851 1.00 93.31 77 ALA A O 1
ATOM 578 N N . ASP A 1 78 ? -9.690 -6.245 19.162 1.00 94.44 78 ASP A N 1
ATOM 579 C CA . ASP A 1 78 ? -8.236 -6.460 19.210 1.00 94.44 78 ASP A CA 1
ATOM 580 C C . ASP A 1 78 ? -7.650 -6.059 20.572 1.00 94.44 78 ASP A C 1
ATOM 582 O O . ASP A 1 78 ? -6.801 -6.756 21.130 1.00 94.44 78 ASP A O 1
ATOM 586 N N . ARG A 1 79 ? -8.155 -4.963 21.154 1.00 92.88 79 ARG A N 1
ATOM 587 C CA . ARG A 1 79 ? -7.766 -4.503 22.497 1.00 92.88 79 ARG A CA 1
ATOM 588 C C . ARG A 1 79 ? -8.244 -5.454 23.593 1.00 92.88 79 ARG A C 1
ATOM 590 O O . ARG A 1 79 ? -7.481 -5.744 24.506 1.00 92.88 79 ARG A O 1
ATOM 597 N N . GLU A 1 80 ? -9.475 -5.957 23.506 1.00 93.62 80 GLU A N 1
ATOM 598 C CA . GLU A 1 80 ? -10.003 -6.947 24.455 1.00 93.62 80 GLU A CA 1
ATOM 599 C C . GLU A 1 80 ? -9.169 -8.238 24.434 1.00 93.62 80 GLU A C 1
ATOM 601 O O . GLU A 1 80 ? -8.830 -8.775 25.489 1.00 93.62 80 GLU A O 1
ATOM 606 N N . LYS A 1 81 ? -8.779 -8.704 23.242 1.00 90.88 81 LYS A N 1
ATOM 607 C CA . LYS A 1 81 ? -7.914 -9.881 23.082 1.00 90.88 81 LYS A CA 1
ATOM 608 C C . LYS A 1 81 ? -6.524 -9.665 23.672 1.00 90.88 81 LYS A C 1
ATOM 610 O O . LYS A 1 81 ? -6.017 -10.566 24.335 1.00 90.88 81 LYS A O 1
ATOM 615 N N . ALA A 1 82 ? -5.940 -8.483 23.482 1.00 92.44 82 ALA A N 1
ATOM 616 C CA . ALA A 1 82 ? -4.664 -8.135 24.102 1.00 92.44 82 ALA A CA 1
ATOM 617 C C . ALA A 1 82 ? -4.745 -8.164 25.641 1.00 92.44 82 ALA A C 1
ATOM 619 O O . ALA A 1 82 ? -3.856 -8.712 26.286 1.00 92.44 82 ALA A O 1
ATOM 620 N N . LEU A 1 83 ? -5.837 -7.653 26.225 1.00 91.75 83 LEU A N 1
ATOM 621 C CA . LEU A 1 83 ? -6.054 -7.683 27.677 1.00 91.75 83 LEU A CA 1
ATOM 622 C C . LEU A 1 83 ? -6.249 -9.107 28.217 1.00 91.75 83 LEU A C 1
ATOM 624 O O . LEU A 1 83 ? -5.695 -9.442 29.257 1.00 91.75 8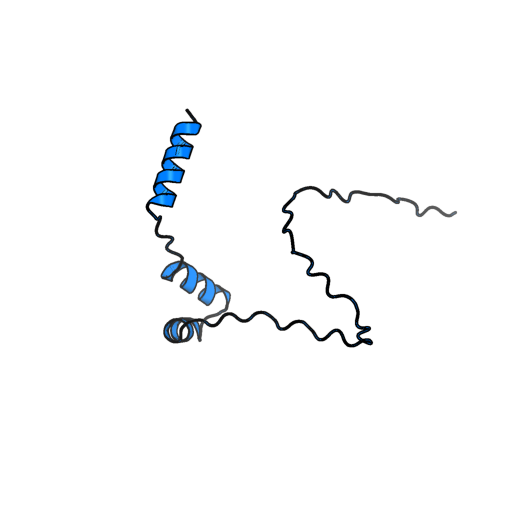3 LEU A O 1
ATOM 628 N N . GLN A 1 84 ? -7.001 -9.961 27.515 1.00 92.19 84 GLN A N 1
ATOM 629 C CA . GLN A 1 84 ? -7.169 -11.368 27.907 1.00 92.19 84 GLN A CA 1
ATOM 630 C C . GLN A 1 84 ? -5.841 -12.133 27.890 1.00 92.19 84 GLN A C 1
ATOM 632 O O . GLN A 1 84 ? -5.623 -12.982 28.748 1.00 92.19 84 GLN A O 1
ATOM 637 N N . LEU A 1 85 ? -4.961 -11.834 26.927 1.00 91.00 85 LEU A N 1
ATOM 638 C CA . LEU A 1 85 ? -3.636 -12.446 26.849 1.00 91.00 85 LEU A CA 1
ATOM 639 C C . LEU A 1 85 ? -2.752 -12.028 28.033 1.00 91.00 85 LEU A C 1
ATOM 641 O O . LEU A 1 85 ? -2.135 -12.889 28.647 1.00 91.00 85 LEU A O 1
ATOM 645 N N . GLU A 1 86 ? -2.740 -10.738 28.389 1.00 89.00 86 GLU A N 1
ATOM 646 C CA . GLU A 1 86 ? -2.010 -10.236 29.567 1.00 89.00 86 GLU A CA 1
ATOM 647 C C . GLU A 1 86 ? -2.519 -10.881 30.866 1.00 89.00 86 GLU A C 1
ATOM 649 O O . GLU A 1 86 ? -1.735 -11.262 31.729 1.00 89.00 86 GLU A O 1
ATOM 654 N N . GLN A 1 87 ? -3.835 -11.075 30.987 1.00 86.44 87 GLN A N 1
ATOM 655 C CA . GLN A 1 87 ? -4.442 -11.746 32.140 1.00 86.44 87 GLN A CA 1
ATOM 656 C C . GLN A 1 87 ? -4.166 -13.253 32.201 1.00 86.44 87 GLN A C 1
ATOM 658 O O . GLN A 1 87 ? -4.258 -13.826 33.280 1.00 86.44 87 GLN A O 1
ATOM 663 N N . ALA A 1 88 ? -3.884 -13.897 31.067 1.00 82.81 88 ALA A N 1
ATOM 664 C CA . ALA A 1 88 ? -3.614 -15.332 30.990 1.00 82.81 88 ALA A CA 1
ATOM 665 C C . ALA A 1 88 ? -2.140 -15.691 31.255 1.00 82.81 88 ALA A C 1
ATOM 667 O O . ALA A 1 88 ? -1.848 -16.855 31.522 1.00 82.81 88 ALA A O 1
ATOM 668 N N . ASP A 1 89 ? -1.227 -14.718 31.171 1.00 75.69 89 ASP A N 1
ATOM 669 C CA . ASP A 1 89 ? 0.204 -14.887 31.479 1.00 75.69 89 ASP A CA 1
ATOM 670 C C . ASP A 1 89 ? 0.511 -14.745 32.991 1.00 75.69 89 ASP A C 1
ATOM 672 O O . ASP A 1 89 ? 1.640 -14.960 33.434 1.00 75.69 89 ASP A O 1
ATOM 676 N N . HIS A 1 90 ? -0.507 -14.412 33.795 1.00 55.78 90 HIS A N 1
ATOM 677 C CA . HIS A 1 90 ? -0.457 -14.256 35.253 1.00 55.78 90 HIS A CA 1
ATOM 678 C C . HIS A 1 90 ? -1.170 -15.395 35.992 1.00 55.78 90 HIS A C 1
ATOM 680 O O . HIS A 1 90 ? -0.657 -15.782 37.071 1.00 55.78 90 HIS A O 1
#

Sequence (90 aa):
QVSHEDQAKNVEPTSSADYESTTRTDDSLDDDGASLPKPIPNICLPAEVLQDVKNLAPEDALDKLLSSYAAYIPTAADREKALQLEQADH

Secondary structure (DSSP, 8-state):
--------------------------------S--PPPPPPP-PPPHHHHHHHTTS-HHHHHHHHHHHH------HHHHHHHHHHHHH--

pLDDT: mean 75.81, std 16.98, range [40.72, 97.5]

Organism: NCBI:txid97028

Foldseek 3Di:
DDDDDDDDDDPPDDDDDPPVPPPPPPPDDDDPDPPDPDPDDDDDDDPVLCVVCVPPDPVVSVVCCCVPPVPDDQDPVNVVVVVVVVVVVD